Protein AF-A0A2D9HV89-F1 (afdb_monomer_lite)

pLDDT: mean 84.8, std 18.43, range [43.25, 98.56]

Radius of gyration: 28.63 Å; chains: 1; bounding box: 60×38×84 Å

Secondary structure (DSSP, 8-state):
-------------------------SS-HHHHHHHHHHHHHHHHHHHHHHHHHHHHHTS---HHHHHHHHHHHHHHHHHHHHHHHHHHHHHHHH--

Foldseek 3Di:
DDDDDDPPPPPDPPPPPPPPDPPVAQDDPVVLVVLVVVLVVLLVLLVVLVVVLVVLVPDPDDPVVNVVSNVVSVVSSVVSNVVSVVSVVVSVRRVD

Structure (mmCIF, N/CA/C/O backbone):
data_AF-A0A2D9HV89-F1
#
_entry.id   AF-A0A2D9HV89-F1
#
loop_
_atom_site.group_PDB
_atom_site.id
_atom_site.type_symbol
_atom_site.label_atom_id
_atom_site.label_alt_id
_atom_site.label_comp_id
_atom_site.label_asym_id
_atom_site.label_entity_id
_atom_site.label_seq_id
_atom_site.pdbx_PDB_ins_code
_atom_site.Cartn_x
_atom_site.Cartn_y
_atom_site.Cartn_z
_atom_site.occupancy
_atom_site.B_iso_or_equiv
_atom_site.auth_seq_id
_atom_site.auth_comp_id
_atom_site.auth_asym_id
_atom_site.auth_atom_id
_atom_site.pdbx_PDB_model_num
ATOM 1 N N . MET A 1 1 ? 44.528 32.042 -61.389 1.00 49.78 1 MET A N 1
ATOM 2 C CA . MET A 1 1 ? 43.498 32.027 -60.327 1.00 49.78 1 MET A CA 1
ATOM 3 C C . MET A 1 1 ? 42.706 30.734 -60.416 1.00 49.78 1 MET A C 1
ATOM 5 O O . MET A 1 1 ? 41.952 30.561 -61.362 1.00 49.78 1 MET A O 1
ATOM 9 N N . LYS A 1 2 ? 42.901 29.814 -59.469 1.00 43.25 2 LYS A N 1
ATOM 10 C CA . LYS A 1 2 ? 41.988 28.692 -59.221 1.00 43.25 2 LYS A CA 1
ATOM 11 C C . LYS A 1 2 ? 42.157 28.304 -57.754 1.00 43.25 2 LYS A C 1
ATOM 13 O O . LYS A 1 2 ? 43.208 27.814 -57.361 1.00 43.25 2 LYS A O 1
ATOM 18 N N . LYS A 1 3 ? 41.161 28.660 -56.943 1.00 53.19 3 LYS A N 1
ATOM 19 C CA . LYS A 1 3 ? 41.055 28.268 -55.537 1.00 53.19 3 LYS A CA 1
ATOM 20 C C . LYS A 1 3 ? 40.640 26.800 -55.524 1.00 53.19 3 LYS A C 1
ATOM 22 O O . LYS A 1 3 ? 39.623 26.476 -56.130 1.00 53.19 3 LYS A O 1
ATOM 27 N N . ILE A 1 4 ? 41.405 25.935 -54.868 1.00 58.69 4 ILE A N 1
ATOM 28 C CA . ILE A 1 4 ? 40.953 24.577 -54.558 1.00 58.69 4 ILE A CA 1
ATOM 29 C C . ILE A 1 4 ? 40.918 24.486 -53.039 1.00 58.69 4 ILE A C 1
ATOM 31 O O . ILE A 1 4 ? 41.944 24.537 -52.367 1.00 58.69 4 ILE A O 1
ATOM 35 N N . ILE A 1 5 ? 39.692 24.488 -52.528 1.00 59.09 5 ILE A N 1
ATOM 36 C CA . ILE A 1 5 ? 39.343 24.382 -51.117 1.00 59.09 5 ILE A CA 1
ATOM 37 C C . ILE A 1 5 ? 39.584 22.927 -50.705 1.00 59.09 5 ILE A C 1
ATOM 39 O O . ILE A 1 5 ? 38.973 22.020 -51.262 1.00 59.09 5 ILE A O 1
ATOM 43 N N . LEU A 1 6 ? 40.476 22.709 -49.740 1.00 51.59 6 LEU A N 1
ATOM 44 C CA . LEU A 1 6 ? 40.660 21.415 -49.085 1.00 51.59 6 LEU A CA 1
ATOM 45 C C . LEU A 1 6 ? 39.591 21.259 -47.998 1.00 51.59 6 LEU A C 1
ATOM 47 O O . LEU A 1 6 ? 39.780 21.695 -46.867 1.00 51.59 6 LEU A O 1
ATOM 51 N N . ILE A 1 7 ? 38.466 20.635 -48.346 1.00 61.69 7 ILE A N 1
ATOM 52 C CA . ILE A 1 7 ? 37.585 19.982 -47.370 1.00 61.69 7 ILE A CA 1
ATOM 53 C C . ILE A 1 7 ? 37.877 18.490 -47.483 1.00 61.69 7 ILE A C 1
ATOM 55 O O . ILE A 1 7 ? 37.319 17.786 -48.318 1.00 61.69 7 ILE A O 1
ATOM 59 N N . GLY A 1 8 ? 38.827 18.033 -46.675 1.00 52.84 8 GLY A N 1
ATOM 60 C CA . GLY A 1 8 ? 39.053 16.620 -46.410 1.00 52.84 8 GLY A CA 1
ATOM 61 C C . GLY A 1 8 ? 38.554 16.323 -45.008 1.00 52.84 8 GLY A C 1
ATOM 62 O O . GLY A 1 8 ? 39.356 16.241 -44.083 1.00 52.84 8 GLY A O 1
ATOM 63 N N . LEU A 1 9 ? 37.231 16.233 -44.838 1.00 53.75 9 LEU A N 1
ATOM 64 C CA . LEU A 1 9 ? 36.647 15.654 -43.634 1.00 53.75 9 LEU A CA 1
ATOM 65 C C . LEU A 1 9 ? 37.029 14.171 -43.668 1.00 53.75 9 LEU A C 1
ATOM 67 O O . LEU A 1 9 ? 36.462 13.393 -44.434 1.00 53.75 9 LEU A O 1
ATOM 71 N N . LEU A 1 10 ? 38.083 13.819 -42.934 1.00 54.62 10 LEU A N 1
ATOM 72 C CA . LEU A 1 10 ? 38.510 12.442 -42.753 1.00 54.62 10 LEU A CA 1
ATOM 73 C C . LEU A 1 10 ? 37.328 11.676 -42.167 1.00 54.62 10 LEU A C 1
ATOM 75 O O . LEU A 1 10 ? 36.946 11.873 -41.015 1.00 54.62 10 LEU A O 1
ATOM 79 N N . LEU A 1 11 ? 36.746 10.836 -43.020 1.00 57.03 11 LEU A N 1
ATOM 80 C CA . LEU A 1 11 ? 35.845 9.757 -42.670 1.00 57.03 11 LEU A CA 1
ATOM 81 C C . LEU A 1 11 ? 36.593 8.870 -41.677 1.00 57.03 11 LEU A C 1
ATOM 83 O O . LEU A 1 11 ? 37.331 7.964 -42.062 1.00 57.03 11 LEU A O 1
ATOM 87 N N . LEU A 1 12 ? 36.443 9.170 -40.389 1.00 53.00 12 LEU A N 1
ATOM 88 C CA . LEU A 1 12 ? 36.684 8.181 -39.358 1.00 53.00 12 LEU A CA 1
ATOM 89 C C . LEU A 1 12 ? 35.792 6.993 -39.734 1.00 53.00 12 LEU A C 1
ATOM 91 O O . LEU A 1 12 ? 34.590 7.204 -39.938 1.00 53.00 12 LEU A O 1
ATOM 95 N N . PRO A 1 13 ? 36.325 5.765 -39.851 1.00 55.44 13 PRO A N 1
ATOM 96 C CA . PRO A 1 13 ? 35.492 4.586 -39.785 1.00 55.44 13 PRO A CA 1
ATOM 97 C C . PRO A 1 13 ? 34.971 4.552 -38.351 1.00 55.44 13 PRO A C 1
ATOM 99 O O . PRO A 1 13 ? 35.515 3.874 -37.485 1.00 55.44 13 PRO A O 1
ATOM 102 N N . GLY A 1 14 ? 33.949 5.365 -38.079 1.00 55.28 14 GLY A N 1
ATOM 103 C CA . GLY A 1 14 ? 33.057 5.116 -36.977 1.00 55.28 14 GLY A CA 1
ATOM 104 C C . GLY A 1 14 ? 32.557 3.719 -37.253 1.00 55.28 14 GLY A C 1
ATOM 105 O O . GLY A 1 14 ? 31.821 3.502 -38.216 1.00 55.28 14 GLY A O 1
ATOM 106 N N . SER A 1 15 ? 33.056 2.758 -36.485 1.00 55.12 15 SER A N 1
ATOM 107 C CA . SER A 1 15 ? 32.367 1.500 -36.306 1.00 55.12 15 SER A CA 1
ATOM 108 C C . SER A 1 15 ? 30.910 1.882 -36.103 1.00 55.12 15 SER A C 1
ATOM 110 O O . SER A 1 15 ? 30.574 2.503 -35.094 1.00 55.12 15 SER A O 1
ATOM 112 N N . MET A 1 16 ? 30.065 1.594 -37.094 1.00 55.88 16 MET A N 1
ATOM 113 C CA . MET A 1 16 ? 28.638 1.484 -36.863 1.00 55.88 16 MET A CA 1
ATOM 114 C C . MET A 1 16 ? 28.512 0.292 -35.924 1.00 55.88 16 MET A C 1
ATOM 116 O O . MET A 1 16 ? 28.319 -0.844 -36.348 1.00 55.88 16 MET A O 1
ATOM 120 N N . THR A 1 17 ? 28.752 0.539 -34.638 1.00 51.12 17 THR A N 1
ATOM 121 C CA . THR A 1 17 ? 28.170 -0.263 -33.588 1.00 51.12 17 THR A CA 1
ATOM 122 C C . THR A 1 17 ? 26.689 -0.074 -33.812 1.00 51.12 17 THR A C 1
ATOM 124 O O . THR A 1 17 ? 26.136 1.000 -33.569 1.00 51.12 17 THR A O 1
ATOM 127 N N . TRP A 1 18 ? 26.083 -1.086 -34.416 1.00 51.97 18 TRP A N 1
ATOM 128 C CA . TRP A 1 18 ? 24.657 -1.295 -34.330 1.00 51.97 18 TRP A CA 1
ATOM 129 C C . TRP A 1 18 ? 24.290 -1.062 -32.864 1.00 51.97 18 TRP A C 1
ATOM 131 O O . TRP A 1 18 ? 24.935 -1.635 -31.984 1.00 51.97 18 TRP A O 1
ATOM 141 N N . ALA A 1 19 ? 23.363 -0.137 -32.607 1.00 50.22 19 ALA A N 1
ATOM 142 C CA . ALA A 1 19 ? 22.755 0.019 -31.294 1.00 50.22 19 ALA A CA 1
ATOM 143 C C . ALA A 1 19 ? 21.925 -1.245 -31.047 1.00 50.22 19 ALA A C 1
ATOM 145 O O . ALA A 1 19 ? 20.722 -1.282 -31.280 1.00 50.22 19 ALA A O 1
ATOM 146 N N . ASP A 1 20 ? 22.620 -2.327 -30.727 1.00 46.16 20 ASP A N 1
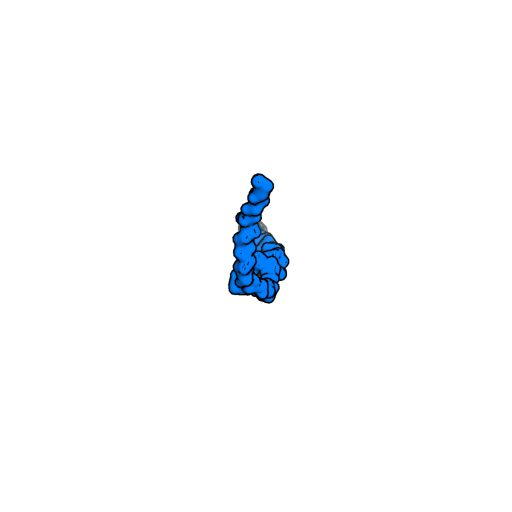ATOM 147 C CA . ASP A 1 20 ? 22.041 -3.606 -30.386 1.00 46.16 20 ASP A CA 1
ATOM 148 C C . ASP A 1 20 ? 21.520 -3.455 -28.951 1.00 46.16 20 ASP A C 1
ATOM 150 O O . ASP A 1 20 ? 22.301 -3.364 -28.005 1.00 46.16 20 ASP A O 1
ATOM 154 N N . GLY A 1 21 ? 20.201 -3.303 -28.808 1.00 47.56 21 GLY A N 1
ATOM 155 C CA . GLY A 1 21 ? 19.505 -3.444 -27.528 1.00 47.56 21 GLY A CA 1
ATOM 156 C C . GLY A 1 21 ? 19.633 -2.289 -26.531 1.00 47.56 21 GLY A C 1
ATOM 157 O O . GLY A 1 21 ? 19.968 -2.522 -25.370 1.00 47.56 21 GLY A O 1
ATOM 158 N N . HIS A 1 22 ? 19.303 -1.053 -26.917 1.00 49.56 22 HIS A N 1
ATOM 159 C CA . HIS A 1 22 ? 18.866 -0.095 -25.897 1.00 49.56 22 HIS A CA 1
ATOM 160 C C . HIS A 1 22 ? 17.469 -0.508 -25.439 1.00 49.56 22 HIS A C 1
ATOM 162 O O . HIS A 1 22 ? 16.490 -0.284 -26.135 1.00 49.56 22 HIS A O 1
ATOM 168 N N . ASN A 1 23 ? 17.416 -1.195 -24.300 1.00 56.97 23 ASN A N 1
ATOM 169 C CA . ASN A 1 23 ? 16.203 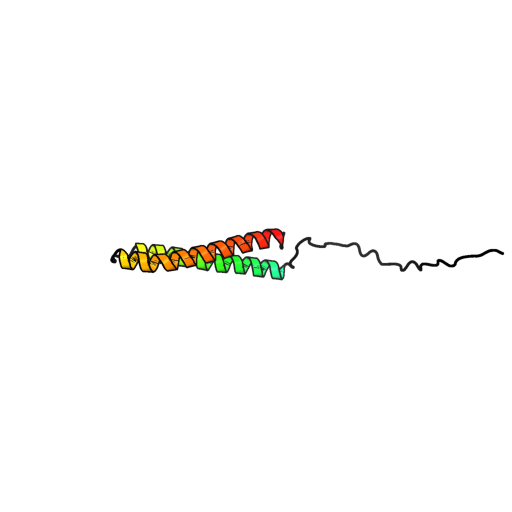-1.315 -23.507 1.00 56.97 23 ASN A CA 1
ATOM 170 C C . ASN A 1 23 ? 15.705 0.121 -23.257 1.00 56.97 23 ASN A C 1
ATOM 172 O O . ASN A 1 23 ? 16.452 0.906 -22.673 1.00 56.97 23 ASN A O 1
ATOM 176 N N . ASP A 1 24 ? 14.527 0.488 -23.766 1.00 70.31 24 ASP A N 1
ATOM 177 C CA . ASP A 1 24 ? 13.994 1.865 -23.719 1.00 70.31 24 ASP A CA 1
ATOM 178 C C . ASP A 1 24 ? 13.663 2.338 -22.282 1.00 70.31 24 ASP A C 1
ATOM 180 O O . ASP A 1 24 ? 13.345 3.507 -22.054 1.00 70.31 24 ASP A O 1
ATOM 184 N N . SER A 1 25 ? 13.815 1.439 -21.309 1.00 77.56 25 SER A N 1
ATOM 185 C CA . SER A 1 25 ? 13.740 1.666 -19.872 1.00 77.56 25 SER A CA 1
ATOM 186 C C . SER A 1 25 ? 14.683 2.782 -19.388 1.00 77.56 25 SER A C 1
ATOM 188 O O . SER A 1 25 ? 15.891 2.791 -19.649 1.00 77.56 25 SER A O 1
ATOM 190 N N . LEU A 1 26 ? 14.134 3.719 -18.608 1.00 89.38 26 LEU A N 1
ATOM 191 C CA . LEU A 1 26 ? 14.885 4.813 -17.975 1.00 89.38 26 LEU A CA 1
ATOM 192 C C . LEU A 1 26 ? 15.797 4.321 -16.842 1.00 89.38 26 LEU A C 1
ATOM 194 O O . LEU A 1 26 ? 16.775 4.990 -16.494 1.00 89.38 26 LEU A O 1
ATOM 198 N N . LEU A 1 27 ? 15.476 3.168 -16.256 1.00 90.62 27 LEU A N 1
ATOM 199 C CA . LEU A 1 27 ? 16.266 2.501 -15.229 1.00 90.62 27 LEU A CA 1
ATOM 200 C C . LEU A 1 27 ? 16.917 1.223 -15.774 1.00 90.62 27 LEU A C 1
ATOM 202 O O . LEU A 1 27 ? 16.514 0.661 -16.786 1.00 90.62 27 LEU A O 1
ATOM 206 N N . ASN A 1 28 ? 17.972 0.753 -15.111 1.00 92.38 28 ASN A N 1
ATOM 207 C CA . ASN A 1 28 ? 18.510 -0.574 -15.405 1.00 92.38 28 ASN A CA 1
ATOM 208 C C . ASN A 1 28 ? 17.708 -1.652 -14.651 1.00 92.38 28 ASN A C 1
ATOM 210 O O . ASN A 1 28 ? 17.010 -1.350 -13.684 1.00 92.38 28 ASN A O 1
ATOM 214 N N . GLU A 1 29 ? 17.865 -2.913 -15.056 1.00 93.00 29 GLU A N 1
ATOM 215 C CA . GLU A 1 29 ? 17.162 -4.062 -14.466 1.00 93.00 29 GLU A CA 1
ATOM 216 C C . GLU A 1 29 ? 17.306 -4.137 -12.935 1.00 93.00 29 GLU A C 1
ATOM 218 O O . GLU A 1 29 ? 16.321 -4.334 -12.232 1.00 93.00 29 GLU A O 1
ATOM 223 N N . SER A 1 30 ? 18.509 -3.899 -12.401 1.00 95.06 30 SER A N 1
ATOM 224 C CA . SER A 1 30 ? 18.750 -3.932 -10.952 1.00 95.06 30 SER A CA 1
ATOM 225 C C . SER A 1 30 ? 17.948 -2.866 -10.203 1.00 95.06 30 SER A C 1
ATOM 227 O O . SER A 1 30 ? 17.382 -3.152 -9.152 1.00 95.06 30 SER A O 1
ATOM 229 N N . ASN A 1 31 ? 17.894 -1.644 -10.735 1.00 95.88 31 ASN A N 1
ATOM 230 C CA . ASN A 1 31 ? 17.126 -0.548 -10.146 1.00 95.88 31 ASN A CA 1
ATOM 231 C C . ASN A 1 31 ? 15.616 -0.825 -10.230 1.00 95.88 31 ASN A C 1
ATOM 233 O O . ASN A 1 31 ? 14.864 -0.443 -9.337 1.00 95.88 31 ASN A O 1
ATOM 237 N N . CYS A 1 32 ? 15.175 -1.487 -11.299 1.00 96.38 32 CYS A N 1
ATOM 238 C CA . CYS A 1 32 ? 13.788 -1.897 -11.466 1.00 96.38 32 CYS A CA 1
ATOM 239 C C . CYS A 1 32 ? 13.390 -2.969 -10.450 1.00 96.38 32 CYS A C 1
ATOM 241 O O . CYS A 1 32 ? 12.377 -2.816 -9.771 1.00 96.38 32 CYS A O 1
ATOM 243 N N . GLU A 1 33 ? 14.198 -4.011 -10.269 1.00 97.12 33 GLU A N 1
ATOM 244 C CA . GLU A 1 33 ? 13.940 -5.027 -9.243 1.00 97.12 33 GLU A CA 1
ATOM 245 C C . GLU A 1 33 ? 13.921 -4.425 -7.827 1.00 97.12 33 GLU A C 1
ATOM 247 O O . GLU A 1 33 ? 13.031 -4.747 -7.038 1.00 97.12 33 GLU A O 1
ATOM 252 N N . GLU A 1 34 ? 14.815 -3.475 -7.526 1.00 97.75 34 GLU A N 1
ATOM 253 C CA . GLU A 1 34 ? 14.794 -2.740 -6.253 1.00 97.75 34 GLU A CA 1
ATOM 254 C C . GLU A 1 34 ? 13.501 -1.927 -6.081 1.00 97.75 34 GLU A C 1
ATOM 256 O O . GLU A 1 34 ? 12.852 -2.001 -5.035 1.00 97.75 34 GLU A O 1
ATOM 261 N N . MET A 1 35 ? 13.075 -1.187 -7.111 1.00 97.38 35 MET A N 1
ATOM 262 C CA . MET A 1 35 ? 11.832 -0.413 -7.065 1.00 97.38 35 MET A CA 1
ATOM 263 C C . MET A 1 35 ? 10.609 -1.319 -6.878 1.00 97.38 35 MET A C 1
ATOM 265 O O . MET A 1 35 ? 9.748 -1.027 -6.047 1.00 97.38 35 MET A O 1
ATOM 269 N N . LYS A 1 36 ? 10.547 -2.441 -7.599 1.00 97.94 36 LYS A N 1
ATOM 270 C CA . LYS A 1 36 ? 9.484 -3.446 -7.477 1.00 97.94 36 LYS A CA 1
ATOM 271 C C . LYS A 1 36 ? 9.421 -4.042 -6.075 1.00 97.94 36 LYS A C 1
ATOM 273 O O . LYS A 1 36 ? 8.332 -4.172 -5.512 1.00 97.94 36 LYS A O 1
ATOM 278 N N . GLN A 1 37 ? 10.574 -4.372 -5.494 1.00 98.44 37 GLN A N 1
ATOM 279 C CA . GLN A 1 37 ? 10.651 -4.831 -4.112 1.00 98.44 37 GLN A CA 1
ATOM 280 C C . GLN A 1 37 ? 10.149 -3.747 -3.149 1.00 98.44 37 GLN A C 1
ATOM 282 O O . GLN A 1 37 ? 9.295 -4.035 -2.311 1.00 98.44 37 GLN A O 1
ATOM 287 N N . GLY A 1 38 ? 10.609 -2.502 -3.302 1.00 98.06 38 GLY A N 1
ATOM 288 C CA . GLY A 1 38 ? 10.186 -1.374 -2.471 1.00 98.06 38 GLY A CA 1
ATOM 289 C C . GLY A 1 38 ? 8.677 -1.107 -2.535 1.00 9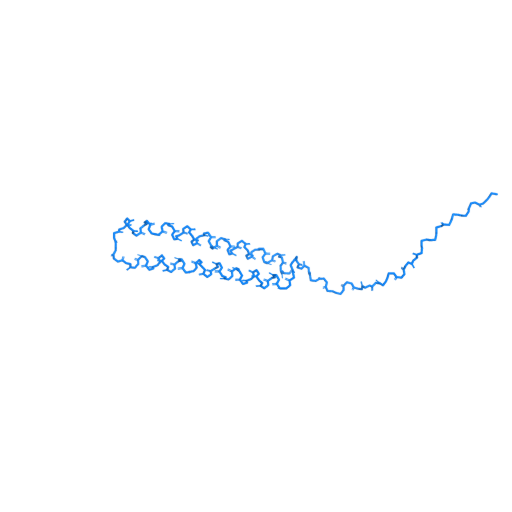8.06 38 GLY A C 1
ATOM 290 O O . GLY A 1 38 ? 8.049 -0.875 -1.501 1.00 98.06 38 GLY A O 1
ATOM 291 N N . ILE A 1 39 ? 8.061 -1.215 -3.718 1.00 98.56 39 ILE A N 1
ATOM 292 C CA . ILE A 1 39 ? 6.596 -1.166 -3.879 1.00 98.56 39 ILE A CA 1
ATOM 293 C C . ILE A 1 39 ? 5.939 -2.264 -3.036 1.00 98.56 39 ILE A C 1
ATOM 295 O O . ILE A 1 39 ? 5.019 -1.979 -2.266 1.00 98.56 39 ILE A O 1
ATOM 299 N N . GLY A 1 40 ? 6.434 -3.500 -3.139 1.00 98.38 40 GLY A N 1
ATOM 300 C CA . GLY A 1 40 ? 5.934 -4.635 -2.363 1.00 98.38 40 GLY A CA 1
ATOM 301 C C . GLY A 1 40 ? 6.052 -4.431 -0.850 1.00 98.38 40 GLY A C 1
ATOM 302 O O . GLY A 1 40 ? 5.111 -4.730 -0.114 1.00 98.38 40 GLY A O 1
ATOM 303 N N . GLU A 1 41 ? 7.165 -3.875 -0.375 1.00 98.56 41 GLU A N 1
ATOM 304 C CA . GLU A 1 41 ? 7.380 -3.565 1.043 1.00 98.56 41 GLU A CA 1
ATOM 305 C C . GLU A 1 41 ? 6.385 -2.515 1.550 1.00 98.56 41 GLU A C 1
ATOM 307 O O . GLU A 1 41 ? 5.726 -2.725 2.572 1.00 98.56 41 GLU A O 1
ATOM 312 N N . VAL A 1 42 ? 6.205 -1.417 0.812 1.00 98.38 42 VAL A N 1
ATOM 313 C CA . VAL A 1 42 ? 5.255 -0.354 1.172 1.00 98.38 42 VAL A CA 1
ATOM 314 C C . VAL A 1 42 ? 3.809 -0.867 1.151 1.00 98.38 42 VAL A C 1
ATOM 316 O O . VAL A 1 42 ? 3.035 -0.563 2.064 1.00 98.38 42 VAL A O 1
ATOM 319 N N . MET A 1 43 ? 3.445 -1.699 0.169 1.00 98.38 43 MET A N 1
ATOM 320 C CA . MET A 1 43 ? 2.150 -2.392 0.148 1.00 98.38 43 MET A CA 1
ATOM 321 C C . MET A 1 43 ? 1.971 -3.300 1.366 1.00 98.38 43 MET A C 1
ATOM 323 O O . MET A 1 43 ? 0.901 -3.308 1.974 1.00 98.38 43 MET A O 1
ATOM 327 N N . GLY A 1 44 ? 3.014 -4.038 1.751 1.00 98.44 44 GLY A N 1
ATOM 328 C CA . GLY A 1 44 ? 2.998 -4.897 2.933 1.00 98.44 44 GLY A CA 1
ATOM 329 C C . GLY A 1 44 ? 2.756 -4.114 4.224 1.00 98.44 44 GLY A C 1
ATOM 330 O O . GLY A 1 44 ? 1.996 -4.562 5.084 1.00 98.44 44 GLY A O 1
ATOM 331 N N . ILE A 1 45 ? 3.332 -2.914 4.346 1.00 98.50 45 ILE A N 1
ATOM 332 C CA . ILE A 1 45 ? 3.070 -2.018 5.481 1.00 98.50 45 ILE A CA 1
ATOM 333 C C . ILE A 1 45 ? 1.607 -1.554 5.475 1.00 98.50 45 ILE A C 1
ATOM 335 O O . ILE A 1 45 ? 0.964 -1.564 6.525 1.00 98.50 45 ILE A O 1
ATOM 339 N N . ALA A 1 46 ? 1.057 -1.178 4.317 1.00 98.56 46 ALA A N 1
ATOM 340 C CA . ALA A 1 46 ? -0.347 -0.780 4.210 1.00 98.56 46 ALA A CA 1
ATOM 341 C C . ALA A 1 46 ? -1.304 -1.913 4.633 1.00 98.56 46 ALA A C 1
ATOM 343 O O . ALA A 1 46 ? -2.199 -1.683 5.446 1.00 98.56 46 ALA A O 1
ATOM 344 N N . ASP A 1 47 ? -1.081 -3.137 4.144 1.00 98.50 47 ASP A N 1
ATOM 345 C CA . ASP A 1 47 ? -1.866 -4.329 4.507 1.00 98.50 47 ASP A CA 1
ATOM 346 C C . ASP A 1 47 ? -1.784 -4.638 6.009 1.00 98.50 47 ASP A C 1
ATOM 348 O O . ASP A 1 47 ? -2.797 -4.904 6.660 1.00 98.50 47 ASP A O 1
ATOM 352 N N . TYR A 1 48 ? -0.590 -4.528 6.597 1.00 98.38 48 TYR A N 1
ATOM 353 C CA . TYR A 1 48 ? -0.419 -4.658 8.041 1.00 98.38 48 TYR A CA 1
ATOM 354 C C . TYR A 1 48 ? -1.263 -3.632 8.814 1.00 98.38 48 TYR A C 1
ATOM 356 O O . TYR A 1 48 ? -1.96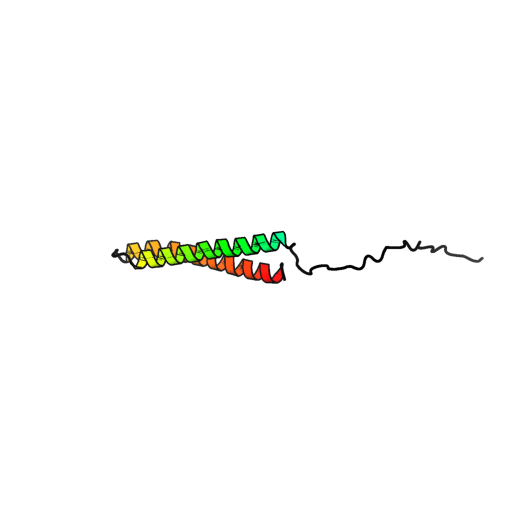0 -3.998 9.760 1.00 98.38 48 TYR A O 1
ATOM 364 N N . LEU A 1 49 ? -1.248 -2.362 8.404 1.00 98.38 49 LEU A N 1
ATOM 365 C CA . LEU A 1 49 ? -2.006 -1.304 9.077 1.00 98.38 49 LEU A CA 1
ATOM 366 C C . LEU A 1 49 ? -3.522 -1.518 8.968 1.00 98.38 49 LEU A C 1
ATOM 368 O O . LEU A 1 49 ? -4.231 -1.330 9.957 1.00 98.38 49 LEU A O 1
ATOM 372 N N . PHE A 1 50 ? -4.022 -1.979 7.817 1.00 98.06 50 PHE A N 1
ATOM 373 C CA . PHE A 1 50 ? -5.428 -2.371 7.679 1.00 98.06 50 PHE A CA 1
ATOM 374 C C . PHE A 1 50 ? -5.800 -3.531 8.609 1.00 98.06 50 PHE A C 1
ATOM 376 O O . PHE A 1 50 ? -6.839 -3.477 9.265 1.00 98.06 50 PHE A O 1
ATOM 383 N N . LYS A 1 51 ? -4.926 -4.526 8.777 1.00 97.81 51 LYS A N 1
ATOM 384 C CA . LYS A 1 51 ? -5.144 -5.608 9.754 1.00 97.81 51 LYS A CA 1
ATOM 385 C C . LYS A 1 51 ? -5.162 -5.105 11.197 1.00 97.81 51 LYS A C 1
ATOM 387 O O . LYS A 1 51 ? -5.934 -5.611 12.010 1.00 97.81 51 LYS A O 1
ATOM 392 N N . GLU A 1 52 ? -4.342 -4.115 11.549 1.00 96.56 52 GLU A N 1
ATOM 393 C CA . GLU A 1 52 ? -4.387 -3.509 12.887 1.00 96.56 52 GLU A CA 1
ATOM 394 C C . GLU A 1 52 ? -5.696 -2.742 13.132 1.00 96.56 52 GLU A C 1
ATOM 396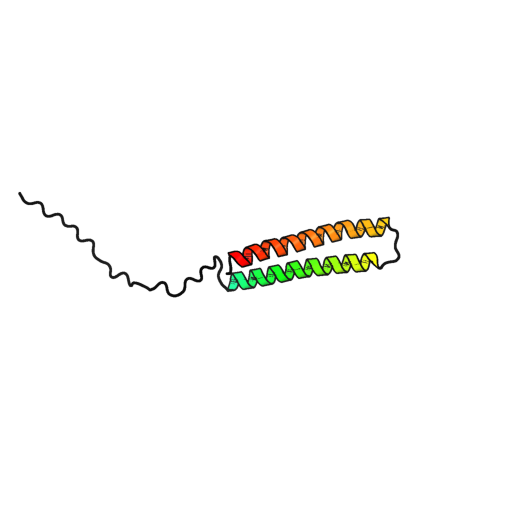 O O . GLU A 1 52 ? -6.252 -2.817 14.230 1.00 96.56 52 GLU A O 1
ATOM 401 N N . ILE A 1 53 ? -6.247 -2.086 12.107 1.00 96.00 53 ILE A N 1
ATOM 402 C CA . ILE A 1 53 ? -7.582 -1.469 12.159 1.00 96.00 53 ILE A CA 1
ATOM 403 C C . ILE A 1 53 ? -8.659 -2.530 12.402 1.00 96.00 53 ILE A C 1
ATOM 405 O O . ILE A 1 53 ? -9.493 -2.370 13.294 1.00 96.00 53 ILE A O 1
ATOM 409 N N . GLU A 1 54 ? -8.633 -3.633 11.652 1.00 95.88 54 GLU A N 1
ATOM 410 C CA . GLU A 1 54 ? -9.577 -4.745 11.824 1.00 95.88 54 GLU A CA 1
ATOM 411 C C . GLU A 1 54 ? -9.516 -5.318 13.245 1.00 95.88 54 GLU A C 1
ATOM 413 O O . GLU A 1 54 ? -10.549 -5.500 13.895 1.00 95.88 54 GLU A O 1
ATOM 418 N N . LYS A 1 55 ? -8.305 -5.526 13.776 1.00 94.69 55 LYS A N 1
ATOM 419 C CA . LYS A 1 55 ? -8.100 -5.962 15.165 1.00 94.69 55 LYS A CA 1
ATOM 420 C C . LYS A 1 55 ? -8.635 -4.947 16.167 1.00 94.69 55 LYS A C 1
ATOM 422 O O . LYS A 1 55 ? -9.228 -5.350 17.164 1.00 94.69 55 LYS A O 1
ATOM 427 N N . ASN A 1 56 ? -8.427 -3.651 15.938 1.00 92.50 56 ASN A N 1
ATOM 428 C CA . ASN A 1 56 ? -8.949 -2.596 16.805 1.00 92.50 56 ASN A CA 1
ATOM 429 C C . ASN A 1 56 ? -10.486 -2.592 16.823 1.00 92.50 56 ASN A C 1
ATOM 431 O O . ASN A 1 56 ? -11.092 -2.433 17.880 1.00 92.50 56 ASN A O 1
ATOM 435 N N . ASN A 1 57 ? -11.115 -2.854 15.679 1.00 90.31 57 ASN A N 1
ATOM 436 C CA . ASN A 1 57 ? -12.568 -2.939 15.552 1.00 90.31 57 ASN A CA 1
ATOM 437 C C . ASN A 1 57 ? -13.185 -4.191 16.176 1.00 90.31 57 ASN A C 1
ATOM 439 O O . ASN A 1 57 ? -14.361 -4.173 16.526 1.00 90.31 57 ASN A O 1
ATOM 443 N N . ALA A 1 58 ? -12.404 -5.256 16.356 1.00 92.50 58 ALA A N 1
ATOM 444 C CA . ALA A 1 58 ? -12.854 -6.480 17.012 1.00 92.50 58 ALA A CA 1
ATOM 445 C C . ALA A 1 58 ? -12.788 -6.428 18.553 1.00 92.50 58 ALA A C 1
ATOM 447 O O . ALA A 1 58 ? -13.283 -7.343 19.213 1.00 92.50 58 ALA A O 1
ATOM 448 N N . LYS A 1 59 ? -12.155 -5.404 19.144 1.00 92.81 59 LYS A N 1
ATOM 449 C CA . LYS A 1 59 ? -12.044 -5.256 20.605 1.00 92.81 59 LYS A CA 1
ATOM 450 C C . LYS A 1 59 ? -13.343 -4.720 21.205 1.00 92.81 59 LYS A C 1
ATOM 452 O O . LYS A 1 59 ? -13.938 -3.791 20.669 1.00 92.81 59 LYS A O 1
ATOM 457 N N . ASP A 1 60 ? -13.712 -5.245 22.371 1.00 93.12 60 ASP A N 1
ATOM 458 C CA . ASP A 1 60 ? -14.746 -4.648 23.219 1.00 93.12 60 ASP A CA 1
ATOM 459 C C . ASP A 1 60 ? -14.148 -3.446 23.965 1.00 93.12 60 ASP A C 1
ATOM 461 O O . ASP A 1 60 ? -13.480 -3.597 24.989 1.00 93.12 60 ASP A O 1
ATOM 465 N N . GLN A 1 61 ? -14.284 -2.258 23.375 1.00 92.50 61 GLN A N 1
ATOM 466 C CA . GLN A 1 61 ? -13.731 -1.007 23.893 1.00 92.50 61 GLN A CA 1
ATOM 467 C C . GLN A 1 61 ? -14.676 0.176 23.624 1.00 92.50 61 GLN A C 1
ATOM 469 O O . GLN A 1 61 ? -15.478 0.123 22.686 1.00 92.50 61 GLN A O 1
ATOM 474 N N . PRO A 1 62 ? -14.586 1.265 24.409 1.00 94.81 62 PRO A N 1
ATOM 475 C CA . PRO A 1 62 ? -15.358 2.478 24.169 1.00 94.81 62 PRO A CA 1
ATOM 476 C C . PRO A 1 62 ? -15.149 3.053 22.759 1.00 94.81 62 PRO A C 1
ATOM 478 O O . PRO A 1 62 ? -14.035 3.112 22.239 1.00 94.81 62 PRO A O 1
ATOM 481 N N . GLU A 1 63 ? -16.227 3.546 22.147 1.00 92.38 63 GLU A N 1
ATOM 482 C CA . GLU A 1 63 ? -16.225 4.070 20.772 1.00 92.38 63 GLU A CA 1
ATOM 483 C C . GLU A 1 63 ? -15.216 5.211 20.551 1.00 92.38 63 GLU A C 1
ATOM 485 O O . GLU A 1 63 ? -14.625 5.336 19.479 1.00 92.38 63 GLU A O 1
ATOM 490 N N . ASN A 1 64 ? -15.009 6.062 21.557 1.00 92.69 64 ASN A N 1
ATOM 491 C CA . ASN A 1 64 ? -14.038 7.154 21.499 1.00 92.69 64 ASN A CA 1
ATOM 492 C C . ASN A 1 64 ? -12.593 6.639 21.432 1.00 92.69 64 ASN A C 1
ATOM 494 O O . ASN A 1 64 ? -11.794 7.193 20.681 1.00 92.69 64 ASN A O 1
ATOM 498 N N . GLU A 1 65 ? -12.270 5.583 22.180 1.00 89.88 65 GLU A N 1
ATOM 499 C CA . GLU A 1 65 ? -10.948 4.947 22.165 1.00 89.88 65 GLU A CA 1
ATOM 500 C C . GLU A 1 65 ? -10.715 4.224 20.836 1.00 89.88 65 GLU A C 1
ATOM 502 O O . GLU A 1 65 ? -9.666 4.400 20.212 1.00 89.88 65 GLU A O 1
ATOM 507 N N . ARG A 1 66 ? -11.740 3.516 20.339 1.00 92.81 66 ARG A N 1
ATOM 508 C CA . ARG A 1 66 ? -11.719 2.874 19.019 1.00 92.81 66 ARG A CA 1
ATOM 509 C C . ARG A 1 66 ? -11.390 3.884 17.918 1.00 92.81 66 ARG A C 1
ATOM 511 O O . ARG A 1 66 ? -10.418 3.688 17.193 1.00 92.81 66 ARG A O 1
ATOM 518 N N . LYS A 1 67 ? -12.148 4.985 17.833 1.00 92.31 67 LYS A N 1
ATOM 519 C CA . LYS A 1 67 ? -11.969 6.017 16.795 1.00 92.31 67 LYS A CA 1
ATOM 520 C C . LYS A 1 67 ? -10.621 6.723 16.867 1.00 92.31 67 LYS A C 1
ATOM 522 O O . LYS A 1 67 ? -10.045 7.006 15.820 1.00 92.31 67 LYS A O 1
ATOM 527 N N . ALA A 1 68 ? -10.136 7.021 18.073 1.00 90.44 68 ALA A N 1
ATOM 528 C CA . ALA A 1 68 ? -8.844 7.676 18.246 1.00 90.44 68 ALA A CA 1
ATOM 529 C C . ALA A 1 68 ? -7.708 6.818 17.663 1.00 90.44 68 ALA A C 1
ATOM 531 O O . ALA A 1 68 ? -6.880 7.332 16.917 1.00 90.44 68 ALA A O 1
ATOM 532 N N . ALA A 1 69 ? -7.724 5.508 17.930 1.00 86.25 69 ALA A N 1
ATOM 533 C CA . ALA A 1 69 ? -6.745 4.575 17.374 1.00 86.25 69 ALA A CA 1
ATOM 534 C C . ALA A 1 69 ? -6.913 4.362 15.857 1.00 86.25 69 ALA A C 1
ATOM 536 O O . ALA A 1 69 ? -5.927 4.285 15.127 1.00 86.25 69 ALA A O 1
ATOM 537 N N . GLU A 1 70 ? -8.150 4.295 15.356 1.00 92.38 70 GLU A N 1
ATOM 538 C CA . GLU A 1 70 ? -8.417 4.125 13.922 1.00 92.38 70 GLU A CA 1
ATOM 539 C C . GLU A 1 70 ? -7.912 5.299 13.080 1.00 92.38 70 GLU A C 1
ATOM 541 O O . GLU A 1 70 ? -7.408 5.088 11.979 1.00 92.38 70 GLU A O 1
ATOM 546 N N . GLN A 1 71 ? -8.053 6.534 13.566 1.00 93.38 71 GLN A N 1
ATOM 547 C CA . GLN A 1 71 ? -7.771 7.720 12.762 1.00 93.38 71 GLN A CA 1
ATOM 548 C C . GLN A 1 71 ? -6.306 7.782 12.306 1.00 93.38 71 GLN A C 1
ATOM 550 O O . GLN A 1 71 ? -6.040 8.051 11.132 1.00 93.38 71 GLN A O 1
ATOM 555 N N . GLU A 1 72 ? -5.363 7.490 13.203 1.00 92.44 72 GLU A N 1
ATOM 556 C CA . GLU A 1 72 ? -3.935 7.451 12.869 1.00 92.44 72 GLU A CA 1
ATOM 557 C C . GLU A 1 72 ? -3.595 6.266 11.957 1.00 92.44 72 GLU A C 1
ATOM 559 O O . GLU A 1 72 ? -2.852 6.424 10.985 1.00 92.44 72 GLU A O 1
ATOM 564 N N . LEU A 1 73 ? -4.186 5.096 12.216 1.00 96.56 73 LEU A N 1
ATOM 565 C CA . LEU A 1 73 ? -3.950 3.900 11.410 1.00 96.56 73 LEU A CA 1
ATOM 566 C C . LEU A 1 73 ? -4.465 4.063 9.976 1.00 96.56 73 LEU A C 1
ATOM 568 O O . LEU A 1 73 ? -3.750 3.718 9.038 1.00 96.56 73 LEU A O 1
ATOM 572 N N . TYR A 1 74 ? -5.663 4.623 9.779 1.00 97.50 74 TYR A N 1
ATOM 573 C CA . TYR A 1 74 ? -6.206 4.868 8.440 1.00 97.50 74 TYR A CA 1
ATOM 574 C C . TYR A 1 74 ? -5.381 5.905 7.680 1.00 97.50 74 TYR A C 1
ATOM 576 O O . TYR A 1 74 ? -5.145 5.734 6.483 1.00 97.50 74 TYR A O 1
ATOM 584 N N . ALA A 1 75 ? -4.916 6.959 8.358 1.00 97.44 75 ALA A N 1
ATOM 585 C CA . ALA A 1 75 ? -4.046 7.953 7.741 1.00 97.44 75 ALA A CA 1
ATOM 586 C C . ALA A 1 75 ? -2.728 7.320 7.264 1.00 97.44 75 ALA A C 1
ATOM 588 O O . ALA A 1 75 ? -2.320 7.529 6.121 1.00 97.44 75 ALA A O 1
ATOM 589 N N . ALA A 1 76 ? -2.099 6.494 8.105 1.00 97.56 76 ALA A N 1
ATOM 590 C CA . ALA A 1 76 ? -0.871 5.789 7.755 1.00 97.56 76 ALA A CA 1
ATOM 591 C C . ALA A 1 76 ? -1.092 4.752 6.638 1.00 97.56 76 ALA A C 1
ATOM 593 O O . ALA A 1 76 ? -0.323 4.715 5.677 1.00 97.56 76 ALA A O 1
ATOM 594 N N . ALA A 1 77 ? -2.160 3.952 6.715 1.00 98.31 77 ALA A N 1
ATOM 595 C CA . ALA A 1 77 ? -2.494 2.951 5.702 1.00 98.31 77 ALA A CA 1
ATOM 596 C C . ALA A 1 77 ? -2.764 3.602 4.340 1.00 98.31 77 ALA A C 1
ATOM 598 O O . ALA A 1 77 ? -2.261 3.138 3.315 1.00 98.31 77 ALA A O 1
ATOM 599 N N . GLY A 1 78 ? -3.504 4.715 4.329 1.00 98.19 78 GLY A N 1
ATOM 600 C CA . GLY A 1 78 ? -3.772 5.502 3.128 1.00 98.19 78 GLY A CA 1
ATOM 601 C C . GLY A 1 78 ? -2.503 6.101 2.526 1.00 98.19 78 GLY A C 1
ATOM 602 O O . GLY A 1 78 ? -2.295 5.990 1.319 1.00 98.19 78 GLY A O 1
ATOM 603 N N . PHE A 1 79 ? -1.622 6.669 3.356 1.00 98.38 79 PHE A N 1
ATOM 604 C CA . PHE A 1 79 ? -0.335 7.200 2.903 1.00 98.38 79 PHE A CA 1
ATOM 605 C C . PHE A 1 79 ? 0.528 6.114 2.248 1.00 98.38 79 PHE A C 1
ATOM 607 O O . PHE A 1 79 ? 0.996 6.297 1.126 1.00 98.38 79 PHE A O 1
ATOM 614 N N . MET A 1 80 ? 0.686 4.959 2.900 1.00 98.50 80 MET A N 1
ATOM 615 C CA . MET A 1 80 ? 1.470 3.847 2.351 1.00 98.50 80 MET A CA 1
ATOM 616 C C . MET A 1 80 ? 0.842 3.295 1.065 1.00 98.50 80 MET A C 1
ATOM 618 O O . MET A 1 80 ? 1.539 3.102 0.073 1.00 98.50 80 MET A O 1
ATOM 622 N N . SER A 1 81 ? -0.483 3.140 1.026 1.00 98.56 81 SER A N 1
ATOM 623 C CA . SER A 1 81 ? -1.197 2.709 -0.186 1.00 98.56 81 SER A CA 1
ATOM 624 C C . SER A 1 81 ? -0.961 3.664 -1.359 1.00 98.56 81 SER A C 1
ATOM 626 O O . SER A 1 81 ? -0.728 3.228 -2.485 1.00 98.56 81 SER A O 1
ATOM 628 N N . GLN A 1 82 ? -0.979 4.974 -1.102 1.00 98.56 82 GLN A N 1
ATOM 629 C CA . GLN A 1 82 ? -0.718 5.980 -2.126 1.00 98.56 82 GLN A CA 1
ATOM 630 C C . GLN A 1 82 ? 0.738 5.959 -2.598 1.00 98.56 82 GLN A C 1
ATOM 632 O O . GLN A 1 82 ? 0.979 6.064 -3.797 1.00 98.56 82 GLN A O 1
ATOM 637 N N . GLN A 1 83 ? 1.701 5.782 -1.693 1.00 98.25 83 GLN A N 1
ATOM 638 C CA . GLN A 1 83 ? 3.109 5.634 -2.062 1.00 98.25 83 GLN A CA 1
ATOM 639 C C . GLN A 1 83 ? 3.317 4.413 -2.964 1.00 98.25 83 GLN A C 1
ATOM 641 O O . GLN A 1 83 ? 3.916 4.544 -4.029 1.00 98.25 83 GLN A O 1
ATOM 646 N N . ALA A 1 84 ? 2.758 3.257 -2.596 1.00 98.44 84 ALA A N 1
ATOM 647 C CA . ALA A 1 84 ? 2.805 2.058 -3.428 1.00 98.44 84 ALA A CA 1
ATOM 648 C C . ALA A 1 84 ? 2.204 2.292 -4.823 1.00 98.44 84 ALA A C 1
ATOM 650 O O . ALA A 1 84 ? 2.825 1.940 -5.825 1.00 98.44 84 ALA A O 1
ATOM 651 N N . ALA A 1 85 ? 1.034 2.932 -4.903 1.00 98.38 85 ALA A N 1
ATOM 652 C CA . ALA A 1 85 ? 0.386 3.242 -6.176 1.00 98.38 85 ALA A CA 1
ATOM 653 C C . ALA A 1 85 ? 1.225 4.200 -7.040 1.00 98.38 85 ALA A C 1
ATOM 655 O O . ALA A 1 85 ? 1.428 3.947 -8.226 1.00 98.38 85 ALA A O 1
ATOM 656 N N . ASN A 1 86 ? 1.758 5.268 -6.444 1.00 98.12 86 ASN A N 1
ATOM 657 C CA . ASN A 1 86 ? 2.587 6.245 -7.149 1.00 98.12 86 ASN A CA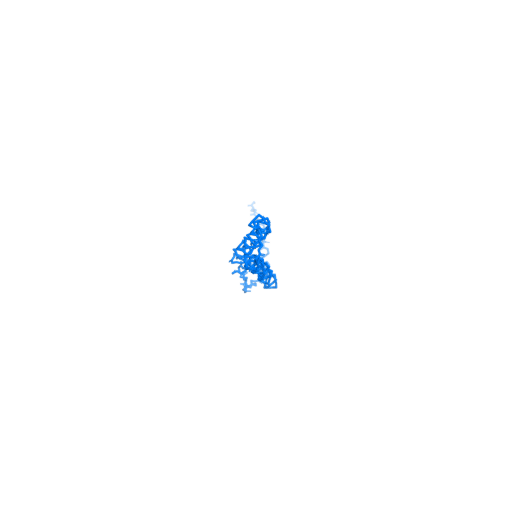 1
ATOM 658 C C . ASN A 1 86 ? 3.868 5.603 -7.697 1.00 98.12 86 ASN A C 1
ATOM 660 O O . ASN A 1 86 ? 4.202 5.815 -8.859 1.00 98.12 86 ASN A O 1
ATOM 664 N N . TYR A 1 87 ? 4.562 4.792 -6.894 1.00 97.31 87 TYR A N 1
ATOM 665 C CA . TYR A 1 87 ? 5.767 4.102 -7.356 1.00 97.31 87 TYR A CA 1
ATOM 666 C C . TYR A 1 87 ? 5.465 3.000 -8.370 1.00 97.31 87 TYR A C 1
ATOM 668 O O . TYR A 1 87 ? 6.287 2.785 -9.250 1.00 97.31 87 TYR A O 1
ATOM 676 N N . SER A 1 88 ? 4.289 2.367 -8.318 1.00 97.69 88 SER A N 1
ATOM 677 C CA . SER A 1 88 ? 3.860 1.428 -9.366 1.00 97.69 88 SER A CA 1
ATOM 678 C C . SER A 1 88 ? 3.731 2.126 -10.721 1.00 97.69 88 SER A C 1
ATOM 680 O O . SER A 1 88 ? 4.251 1.635 -11.710 1.00 97.69 88 SER A O 1
ATOM 682 N N . ILE A 1 89 ? 3.143 3.329 -10.756 1.00 97.31 89 ILE A N 1
ATOM 683 C CA . ILE A 1 89 ? 3.080 4.137 -11.987 1.00 97.31 89 ILE A CA 1
ATOM 684 C C . ILE A 1 89 ? 4.487 4.499 -12.476 1.00 97.31 89 ILE A C 1
ATOM 686 O O . ILE A 1 89 ? 4.749 4.497 -13.673 1.00 97.31 89 ILE A O 1
ATOM 690 N N . MET A 1 90 ? 5.399 4.841 -11.562 1.00 95.31 90 MET A N 1
ATOM 691 C CA . MET A 1 90 ? 6.781 5.152 -11.935 1.00 95.31 90 MET A CA 1
ATOM 692 C C . MET A 1 90 ? 7.508 3.923 -12.479 1.00 95.31 90 MET A C 1
ATOM 694 O O . MET A 1 90 ? 8.207 4.050 -13.476 1.00 95.31 90 MET A O 1
ATOM 698 N N . TYR A 1 91 ? 7.314 2.755 -11.866 1.00 96.31 91 TYR A N 1
ATOM 699 C CA . TYR A 1 91 ? 7.861 1.487 -12.336 1.00 96.31 91 TYR A CA 1
ATOM 700 C C . TYR A 1 91 ? 7.388 1.186 -13.762 1.00 96.31 91 TYR A C 1
ATOM 702 O O . TYR A 1 91 ? 8.229 1.018 -14.637 1.00 96.31 91 TYR A O 1
ATOM 710 N N . ASP A 1 92 ? 6.082 1.263 -14.027 1.00 94.69 92 ASP A N 1
ATOM 711 C CA . ASP A 1 92 ? 5.507 1.032 -15.362 1.00 94.69 92 ASP A CA 1
ATOM 712 C C . ASP A 1 92 ? 6.049 1.996 -16.436 1.00 94.69 92 ASP A C 1
ATOM 714 O O . ASP A 1 92 ? 6.022 1.686 -17.614 1.00 94.69 92 ASP A O 1
ATOM 718 N N . VAL A 1 93 ? 6.527 3.193 -16.077 1.00 92.94 93 VAL A N 1
ATOM 719 C CA . VAL A 1 93 ? 7.095 4.148 -17.055 1.00 92.94 93 VAL A CA 1
ATOM 720 C C . VAL A 1 93 ? 8.609 4.003 -17.179 1.00 92.94 93 VAL A C 1
ATOM 722 O O . VAL A 1 93 ? 9.184 4.314 -18.219 1.00 92.94 93 VAL A O 1
ATOM 725 N N . TRP A 1 94 ? 9.284 3.645 -16.090 1.00 93.75 94 TRP A N 1
ATOM 726 C CA . TRP A 1 94 ? 10.742 3.692 -16.003 1.00 93.75 94 TRP A CA 1
ATOM 727 C C . TRP A 1 94 ? 11.407 2.348 -16.237 1.00 93.75 94 TRP A C 1
ATOM 729 O O . TRP A 1 94 ? 12.619 2.353 -16.437 1.00 93.75 94 TRP A O 1
ATOM 739 N N . CYS A 1 95 ? 10.643 1.259 -16.175 1.00 92.06 95 CYS A N 1
ATOM 740 C CA . CYS A 1 95 ? 11.115 -0.118 -16.232 1.00 92.06 95 CYS A CA 1
ATOM 741 C C . CYS A 1 95 ? 10.449 -0.974 -17.321 1.00 92.06 95 CYS A C 1
ATOM 743 O O . CYS A 1 95 ? 10.852 -2.130 -17.462 1.00 92.06 95 CYS A O 1
ATOM 745 N N . ASP A 1 96 ? 9.466 -0.428 -18.054 1.00 74.12 96 ASP A N 1
ATOM 746 C CA . ASP A 1 96 ? 8.879 -1.035 -19.265 1.00 74.12 96 ASP A CA 1
ATOM 747 C C . ASP A 1 96 ? 9.780 -0.876 -20.502 1.00 74.12 96 ASP A C 1
ATOM 749 O O . ASP A 1 96 ? 10.484 0.159 -20.619 1.00 74.12 96 ASP A O 1
#

Sequence (96 aa):
MKKIILIGLLLLPGSMTWADGHNDSLLNESNCEEMKQGIGEVMGIADYLFKEIEKNNAKDQPENERKAAEQELYAAAGFMSQQAANYSIMYDVWCD